Protein AF-A0A840ZFI1-F1 (afdb_monomer)

Solvent-accessible surface area (backbone atoms only — not comparable to full-atom values): 8147 Å² total; per-residue (Å²): 134,58,70,67,57,57,50,38,72,73,63,82,46,90,61,66,51,42,82,70,47,68,47,58,66,72,60,22,51,62,23,55,24,83,44,39,54,30,27,42,33,56,66,38,48,56,52,42,61,74,75,37,77,87,55,54,77,79,58,60,74,47,50,52,54,31,66,71,33,20,21,32,25,42,75,45,73,31,25,33,40,28,44,24,74,43,89,52,89,76,72,42,34,36,40,35,32,37,36,31,45,96,88,3,76,43,32,32,46,68,45,75,46,79,43,55,72,72,53,50,55,52,59,70,66,48,95,47,56,71,79,38,71,61,55,75,80,77,82,77,80,80,80,133

pLDDT: mean 85.48, std 16.75, range [38.34, 98.06]

Radius of gyration: 15.61 Å; Cα contacts (8 Å, |Δi|>4): 255; chains: 1; bounding box: 40×46×36 Å

Foldseek 3Di:
DDVQVVVCVPPVDNDQKDFDDFADPLVLVQQVAPGRTEIEGPVLVVVCVVPPVVDDPVNSVCVSVQRHFFWWFDPDSRKTKTWDWDPDPVTWIKIWIWGADPNNHHIYTNDIHTDDPVVSVVVVPPPTDTSGHGHDPPDDPDDD

Organism: NCBI:txid29428

Mean predicted aligned error: 7.06 Å

Secondary structure (DSSP, 8-state):
--HHHHHHHHHSS--SEEEEEEPPHHHHHHTT-S--EEEEEHHHHHHHHHH-TTS-GGGGGGHHHHHHHSEEEEEETTEEEEEEEE-SSSPEEEEEEEEE-SSSS-EEEEEEEEE-HHHHHHHHTS---EEEPPPP--S-PPP-

Nearest PDB structures (foldseek):
  7vd7-assembly1_A  TM=5.493E-01  e=1.273E-01  Salmonella enterica subsp. enterica serovar Typhimurium
  4lxf-assembly1_B  TM=5.157E-01  e=3.139E+00  Mycobacterium tuberculosis H37Rv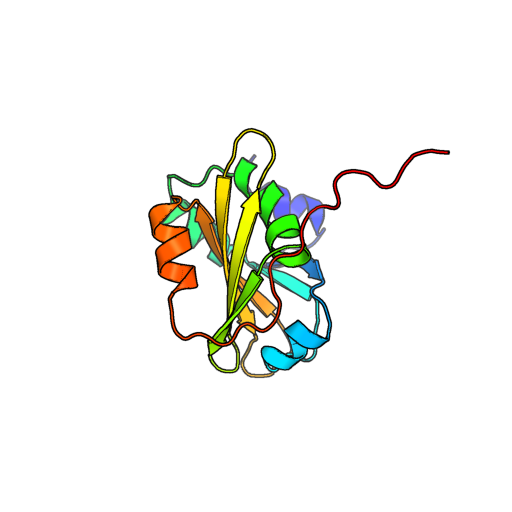
  4lxf-assembly1_A  TM=5.070E-01  e=3.751E+00  Mycobacterium tuberculosis H37Rv
  8uzh-assembly1_B-2  TM=4.299E-01  e=2.198E+00  Saccharomyces cerevisiae S288C
  8ow1-assembly1_P  TM=3.014E-01  e=1.952E+00  Saccharomyces cerevisiae

Sequence (144 aa):
MDFEHLLGLHTGTYHHSLAITEISPPIARSLSANVTTVLLSADTIRKQLKHHRELPISAYRYVRNALVMGEYRQDSPRSAIVLYTHNVEPYQNFRVYLKATQSGDEIYLLSFLIMRDRDLKREQRKPFPVIRPHLETRKGAEAP

Structure (mmCIF, N/CA/C/O backbone):
data_AF-A0A840ZFI1-F1
#
_entry.id   AF-A0A840ZFI1-F1
#
loop_
_atom_site.group_PDB
_atom_site.id
_atom_site.type_symbol
_atom_site.label_atom_id
_atom_site.label_alt_id
_atom_site.label_comp_id
_at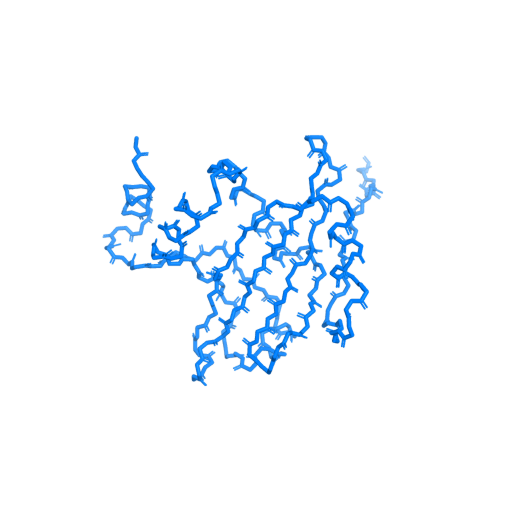om_site.label_asym_id
_atom_site.label_entity_id
_atom_site.label_seq_id
_atom_site.pdbx_PDB_ins_code
_atom_site.Cartn_x
_atom_site.Cartn_y
_atom_site.Cartn_z
_atom_site.occupancy
_atom_site.B_iso_or_equiv
_atom_site.auth_seq_id
_atom_site.auth_comp_id
_atom_site.auth_asym_id
_atom_site.auth_atom_id
_atom_site.pdbx_PDB_model_num
ATOM 1 N N . MET A 1 1 ? -12.008 4.533 -21.651 1.00 50.00 1 MET A N 1
ATOM 2 C CA . MET A 1 1 ? -12.700 3.840 -20.548 1.00 50.00 1 MET A CA 1
ATOM 3 C C . MET A 1 1 ? -12.111 4.388 -19.263 1.00 50.00 1 MET A C 1
ATOM 5 O O . MET A 1 1 ? -10.903 4.263 -19.087 1.00 50.00 1 MET A O 1
ATOM 9 N N . ASP A 1 2 ? -12.892 5.120 -18.469 1.00 59.69 2 ASP A N 1
ATOM 10 C CA . ASP A 1 2 ? -12.396 5.649 -17.195 1.00 59.69 2 ASP A CA 1
ATOM 11 C C . ASP A 1 2 ? -12.328 4.528 -16.140 1.00 59.69 2 ASP A C 1
ATOM 13 O O . ASP A 1 2 ? -12.897 3.445 -16.307 1.00 59.69 2 ASP A O 1
ATOM 17 N N . PHE A 1 3 ? -11.568 4.757 -15.075 1.00 59.06 3 PHE A N 1
ATOM 18 C CA . PHE A 1 3 ? -11.344 3.750 -14.042 1.00 59.06 3 PHE A CA 1
ATOM 19 C C . PHE A 1 3 ? -12.613 3.450 -13.219 1.00 59.06 3 PHE A C 1
ATOM 21 O O . PHE A 1 3 ? -12.747 2.352 -12.691 1.00 59.06 3 PHE A O 1
ATOM 28 N N . GLU A 1 4 ? -13.569 4.380 -13.145 1.00 52.56 4 GLU A N 1
ATOM 29 C CA . GLU A 1 4 ? -14.869 4.163 -12.496 1.00 52.56 4 GLU A CA 1
ATOM 30 C C . GLU A 1 4 ? -15.732 3.193 -13.310 1.00 52.56 4 GLU A C 1
ATOM 32 O O . GLU A 1 4 ? -16.402 2.340 -12.736 1.00 52.56 4 GLU A O 1
ATOM 37 N N . HIS A 1 5 ? -15.625 3.238 -14.640 1.00 52.12 5 HIS A N 1
ATOM 38 C CA . HIS A 1 5 ? -16.189 2.242 -15.545 1.00 52.12 5 HIS A CA 1
ATOM 39 C C . HIS A 1 5 ? -15.561 0.859 -15.339 1.00 52.12 5 HIS A C 1
ATOM 41 O O . HIS A 1 5 ? -16.283 -0.131 -15.294 1.00 52.12 5 HIS A O 1
ATOM 47 N N . LEU A 1 6 ? -14.235 0.769 -15.174 1.00 55.75 6 LEU A N 1
ATOM 48 C CA . LEU A 1 6 ? -13.560 -0.502 -14.863 1.00 55.75 6 LEU A CA 1
ATOM 49 C C . LEU A 1 6 ? -13.956 -1.053 -13.484 1.00 55.75 6 LEU A C 1
ATOM 51 O O . LEU A 1 6 ? -14.132 -2.260 -13.343 1.00 55.75 6 LEU A O 1
ATOM 55 N N . LEU A 1 7 ? -14.135 -0.179 -12.489 1.00 53.59 7 LEU A N 1
ATOM 56 C CA . LEU A 1 7 ? -14.623 -0.549 -11.159 1.00 53.59 7 LEU A CA 1
ATOM 57 C C . LEU A 1 7 ? -16.069 -1.056 -11.211 1.00 53.59 7 LEU A C 1
ATOM 59 O O . LEU A 1 7 ? -16.340 -2.155 -10.738 1.00 53.59 7 LEU A O 1
ATOM 63 N N . GLY A 1 8 ? -16.975 -0.304 -11.843 1.00 51.84 8 GLY A N 1
ATOM 64 C CA . GLY A 1 8 ? -18.388 -0.671 -11.960 1.00 51.84 8 GLY A CA 1
ATOM 65 C C . GLY A 1 8 ? -18.625 -1.949 -12.772 1.00 51.84 8 GLY A C 1
ATOM 66 O O . GLY A 1 8 ? -19.498 -2.741 -12.423 1.00 51.84 8 GLY A O 1
ATOM 67 N N . LEU A 1 9 ? -17.815 -2.196 -13.810 1.00 51.69 9 LEU A N 1
ATOM 68 C CA . LEU A 1 9 ? -17.880 -3.421 -14.617 1.00 51.69 9 LEU A CA 1
ATOM 69 C C . LEU A 1 9 ? -17.401 -4.674 -13.866 1.00 51.69 9 LEU A C 1
ATOM 71 O O . LEU A 1 9 ? -17.815 -5.775 -14.219 1.00 51.69 9 LEU A O 1
ATOM 75 N N . HIS A 1 10 ? -16.533 -4.541 -12.857 1.00 48.50 10 HIS A N 1
ATOM 76 C CA . HIS A 1 10 ? -16.004 -5.690 -12.112 1.00 48.50 10 HIS A CA 1
ATOM 77 C C . HIS A 1 10 ? -16.827 -6.081 -10.885 1.00 48.50 10 HIS A C 1
ATOM 79 O O . HIS A 1 10 ? -16.796 -7.247 -10.499 1.00 48.50 10 HIS A O 1
ATOM 85 N N . THR A 1 11 ? -17.558 -5.152 -10.271 1.00 51.03 11 THR A N 1
ATOM 86 C CA . THR A 1 11 ? -18.261 -5.417 -9.006 1.00 51.03 11 THR A CA 1
ATOM 87 C C . THR A 1 11 ? -19.766 -5.625 -9.158 1.00 51.03 11 THR A C 1
ATOM 89 O O . THR A 1 11 ? -20.387 -6.126 -8.228 1.00 51.03 11 THR A O 1
ATOM 92 N N . GLY A 1 12 ? -20.382 -5.250 -10.289 1.00 42.06 12 GLY A N 1
ATOM 93 C CA . GLY A 1 12 ? -21.838 -5.372 -10.500 1.00 42.06 12 GLY A CA 1
ATOM 94 C C . GLY A 1 12 ? -22.694 -4.445 -9.617 1.00 42.06 12 GLY A C 1
ATOM 95 O O . GLY A 1 12 ? -23.913 -4.391 -9.757 1.00 42.06 12 GLY A O 1
ATOM 96 N N . THR A 1 13 ? -22.050 -3.685 -8.735 1.00 46.25 13 THR A N 1
ATOM 97 C CA . THR A 1 13 ? -22.604 -2.694 -7.810 1.00 46.25 13 THR A CA 1
ATOM 98 C C . THR A 1 13 ? -21.610 -1.538 -7.690 1.00 46.25 13 THR A C 1
ATOM 100 O O . THR A 1 13 ? -20.397 -1.752 -7.736 1.00 46.25 13 THR A O 1
ATOM 103 N N . TYR A 1 14 ? -22.095 -0.303 -7.517 1.00 48.16 14 TYR A N 1
ATOM 104 C CA . TYR A 1 14 ? -21.271 0.889 -7.255 1.00 48.16 14 TYR A CA 1
ATOM 105 C C . TYR A 1 14 ? -20.633 0.831 -5.851 1.00 48.16 14 TYR A C 1
ATOM 107 O O . TYR A 1 14 ? -20.911 1.665 -4.993 1.00 48.16 14 TYR A O 1
ATOM 115 N N . HIS A 1 15 ? -19.800 -0.167 -5.559 1.00 51.88 15 HIS A N 1
ATOM 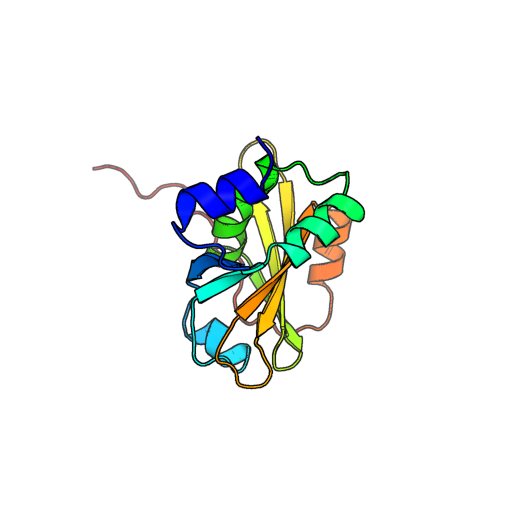116 C CA . HIS A 1 15 ? -18.979 -0.118 -4.356 1.00 51.88 15 HIS A CA 1
ATOM 117 C C . HIS A 1 15 ? -17.916 0.968 -4.533 1.00 51.88 15 HIS A C 1
ATOM 119 O O . HIS A 1 15 ? -17.193 1.005 -5.527 1.00 51.88 15 HIS A O 1
ATOM 125 N N . HIS A 1 16 ? -17.795 1.851 -3.541 1.00 67.44 16 HIS A N 1
ATOM 126 C CA . HIS A 1 16 ? -16.788 2.916 -3.526 1.00 67.44 16 HIS A CA 1
ATOM 127 C C . HIS A 1 16 ? -15.342 2.393 -3.444 1.00 67.44 16 HIS A C 1
ATOM 129 O O . HIS A 1 16 ? -14.412 3.198 -3.529 1.00 67.44 16 HIS A O 1
ATOM 135 N N . SER A 1 17 ? -15.149 1.075 -3.288 1.00 79.75 17 SER A N 1
ATOM 136 C CA . SER A 1 17 ? -13.860 0.426 -3.057 1.00 79.75 17 SER A CA 1
ATOM 137 C C . SER A 1 17 ? -13.765 -0.950 -3.722 1.00 79.75 17 SER A C 1
ATOM 139 O O . SER A 1 17 ? -14.751 -1.678 -3.784 1.00 79.75 17 SER A O 1
ATOM 141 N N . LEU A 1 18 ? -12.560 -1.322 -4.166 1.00 85.25 18 LEU A N 1
ATOM 142 C CA . LEU A 1 18 ? -12.236 -2.621 -4.767 1.00 85.25 18 LEU A CA 1
ATOM 143 C C . LEU A 1 18 ? -11.217 -3.387 -3.918 1.00 85.25 18 LEU A C 1
ATOM 145 O O . LEU A 1 18 ? -10.220 -2.817 -3.478 1.00 85.25 18 LEU A O 1
ATOM 149 N N . ALA A 1 19 ? -11.443 -4.687 -3.720 1.00 90.25 19 ALA A N 1
ATOM 150 C CA . ALA A 1 19 ? -10.468 -5.574 -3.095 1.00 90.25 19 ALA A CA 1
ATOM 151 C C . ALA A 1 19 ? -9.261 -5.794 -4.022 1.00 90.25 19 ALA A C 1
ATOM 153 O O . ALA A 1 19 ? -9.412 -6.224 -5.162 1.00 90.25 19 ALA A O 1
ATOM 154 N N . ILE A 1 20 ? -8.056 -5.497 -3.530 1.00 90.38 20 ILE A N 1
ATOM 155 C CA . ILE A 1 20 ? -6.810 -5.632 -4.295 1.00 90.38 20 ILE A CA 1
ATOM 156 C C . ILE A 1 20 ? -6.212 -7.028 -4.111 1.00 90.38 20 ILE A C 1
ATOM 158 O O . ILE A 1 20 ? -5.877 -7.715 -5.073 1.00 90.38 20 ILE A O 1
ATOM 162 N N . THR A 1 21 ? -5.985 -7.402 -2.853 1.00 94.69 21 THR A N 1
ATOM 163 C CA . THR A 1 21 ? -5.372 -8.664 -2.432 1.00 94.69 21 THR A CA 1
ATOM 164 C C . THR A 1 21 ? -5.507 -8.799 -0.922 1.00 94.69 21 THR A C 1
ATOM 166 O O . THR A 1 21 ? -5.733 -7.814 -0.212 1.00 94.69 21 THR A O 1
ATOM 169 N N . GLU A 1 22 ? -5.297 -10.008 -0.428 1.00 96.12 22 GLU A N 1
ATOM 170 C CA . GLU A 1 22 ? -5.096 -10.262 0.992 1.00 96.12 22 GLU A CA 1
ATOM 171 C C . GLU A 1 22 ? -3.629 -10.040 1.384 1.00 96.12 22 GLU A C 1
ATOM 173 O O . GLU A 1 22 ? -2.710 -10.313 0.604 1.00 96.12 22 GLU A O 1
ATOM 178 N N . ILE A 1 23 ? -3.418 -9.544 2.601 1.00 96.50 23 ILE A N 1
ATOM 179 C CA . ILE A 1 23 ? -2.124 -9.513 3.290 1.00 96.50 23 ILE A CA 1
ATOM 180 C C . ILE A 1 23 ? -2.064 -10.618 4.346 1.00 96.50 23 ILE A C 1
ATOM 182 O O . ILE A 1 23 ? -3.087 -11.137 4.786 1.00 96.50 23 ILE A O 1
ATOM 186 N N . SER A 1 24 ? -0.861 -10.986 4.788 1.00 95.31 24 SER A N 1
ATOM 187 C CA . SER A 1 24 ? -0.731 -12.058 5.776 1.00 95.31 24 SER A CA 1
ATOM 188 C C . SER A 1 24 ? -1.326 -11.655 7.142 1.00 95.31 24 SER A C 1
ATOM 190 O O . SER A 1 24 ? -1.215 -10.492 7.546 1.00 95.31 24 SER A O 1
ATOM 192 N N . PRO A 1 25 ? -1.896 -12.604 7.912 1.00 96.38 25 PRO A N 1
ATOM 193 C CA . PRO A 1 25 ? -2.467 -12.313 9.229 1.00 96.38 25 PRO A CA 1
ATOM 194 C C . PRO A 1 25 ? -1.518 -11.609 10.219 1.00 96.38 25 PRO A C 1
ATOM 196 O O . PRO A 1 25 ? -1.987 -10.745 10.958 1.00 96.38 25 PRO A O 1
ATOM 199 N N . PRO A 1 26 ? -0.197 -11.902 10.263 1.00 95.88 26 PRO A N 1
ATOM 200 C CA . PRO A 1 26 ? 0.733 -11.138 11.097 1.00 95.88 26 PRO A CA 1
ATOM 201 C C . PRO A 1 26 ? 0.759 -9.644 10.764 1.00 95.88 26 PRO A C 1
ATOM 203 O O . PRO A 1 26 ? 0.755 -8.825 11.676 1.00 95.88 26 PRO A O 1
ATOM 206 N N . ILE A 1 27 ? 0.725 -9.288 9.476 1.00 97.06 27 ILE A N 1
ATOM 207 C CA . ILE A 1 27 ? 0.711 -7.888 9.043 1.00 97.06 27 ILE A CA 1
ATOM 208 C C . ILE A 1 27 ? -0.607 -7.224 9.450 1.00 97.06 27 ILE A C 1
ATOM 210 O O . ILE A 1 27 ? -0.582 -6.126 10.000 1.00 97.06 27 ILE A O 1
ATOM 214 N N . ALA A 1 28 ? -1.745 -7.888 9.223 1.00 97.44 28 ALA A N 1
ATOM 215 C CA . ALA A 1 28 ? -3.054 -7.368 9.622 1.00 97.44 28 ALA A CA 1
ATOM 216 C C . ALA A 1 28 ? -3.111 -7.076 11.133 1.00 97.44 28 ALA A C 1
ATOM 218 O O . ALA A 1 28 ? -3.505 -5.983 11.542 1.00 97.44 28 ALA A O 1
ATOM 219 N N . ARG A 1 29 ? -2.596 -7.994 11.964 1.00 97.44 29 ARG A N 1
ATOM 220 C CA . ARG A 1 29 ? -2.496 -7.792 13.418 1.00 97.44 29 ARG A CA 1
ATOM 221 C C . ARG A 1 29 ? -1.597 -6.619 13.797 1.00 97.44 29 ARG A C 1
ATOM 223 O O . ARG A 1 29 ? -1.970 -5.843 14.670 1.00 97.44 29 ARG A O 1
ATOM 230 N N . SER A 1 30 ? -0.452 -6.441 13.134 1.00 97.00 30 SER A N 1
ATOM 231 C CA . SER A 1 30 ? 0.413 -5.271 13.361 1.00 97.00 30 SER A CA 1
ATOM 232 C C . SER A 1 30 ? -0.276 -3.945 13.026 1.00 97.00 30 SER A C 1
ATOM 234 O O . SER A 1 30 ? 0.103 -2.914 13.571 1.00 97.00 30 SER A O 1
ATOM 236 N N . LEU A 1 31 ? -1.298 -3.963 12.166 1.00 97.25 31 LEU A N 1
ATOM 237 C CA . LEU A 1 31 ? -2.126 -2.804 11.827 1.00 97.25 31 LEU A CA 1
ATOM 238 C C . LEU A 1 31 ? -3.365 -2.654 12.722 1.00 97.25 31 LEU A C 1
ATOM 240 O O . LEU A 1 31 ? -4.192 -1.784 12.455 1.00 97.25 31 LEU A O 1
ATOM 244 N N . SER A 1 32 ? -3.511 -3.475 13.766 1.00 97.69 32 SER A N 1
ATOM 245 C CA . SER A 1 32 ? -4.732 -3.552 14.582 1.00 97.69 32 SER A CA 1
ATOM 246 C C . SER A 1 32 ? -5.996 -3.811 13.743 1.00 97.69 32 SER A C 1
ATOM 248 O O . SER A 1 32 ? -7.046 -3.234 14.017 1.00 97.69 32 SER A O 1
ATOM 250 N N . ALA A 1 33 ? -5.884 -4.635 12.696 1.00 97.44 33 ALA A N 1
ATOM 251 C CA . ALA A 1 33 ? -6.995 -4.996 11.821 1.00 97.44 33 ALA A CA 1
ATOM 252 C C . ALA A 1 33 ? -7.480 -6.432 12.073 1.00 97.44 33 ALA A C 1
ATOM 254 O O . ALA A 1 33 ? -6.678 -7.343 12.292 1.00 97.44 33 ALA A O 1
ATOM 255 N N . ASN A 1 34 ? -8.796 -6.624 11.977 1.00 97.06 34 ASN A N 1
ATOM 256 C CA . ASN A 1 34 ? -9.488 -7.913 12.070 1.00 97.06 34 ASN A CA 1
ATOM 257 C C . ASN A 1 34 ? -9.613 -8.608 10.707 1.00 97.06 34 ASN A C 1
ATOM 259 O O . ASN A 1 34 ? -9.960 -9.785 10.636 1.00 97.06 34 ASN A O 1
ATOM 263 N N . VAL A 1 35 ? -9.332 -7.882 9.624 1.00 97.62 35 VAL A N 1
ATOM 264 C CA . VAL A 1 35 ? -9.422 -8.361 8.243 1.00 97.62 35 VAL A CA 1
ATOM 265 C C . VAL A 1 35 ? -8.052 -8.387 7.578 1.00 97.62 35 VAL A C 1
ATOM 267 O O . VAL A 1 35 ? -7.139 -7.661 7.962 1.00 97.62 35 VAL A O 1
ATOM 270 N N . THR A 1 36 ? -7.908 -9.213 6.546 1.00 97.81 36 THR A N 1
ATOM 271 C CA . THR A 1 36 ? -6.685 -9.317 5.734 1.00 97.81 36 THR A CA 1
ATOM 272 C C . THR A 1 36 ? -6.822 -8.653 4.369 1.00 97.81 36 THR A C 1
ATOM 274 O O . THR A 1 36 ? -5.817 -8.425 3.696 1.00 97.81 36 THR A O 1
ATOM 277 N N . THR A 1 37 ? -8.038 -8.327 3.941 1.00 97.44 37 THR A N 1
ATOM 278 C CA . THR A 1 37 ? -8.299 -7.762 2.617 1.00 97.44 37 THR A CA 1
ATOM 279 C C . THR A 1 37 ? -7.917 -6.289 2.564 1.00 97.44 37 THR A C 1
ATOM 281 O O . THR A 1 37 ? -8.398 -5.480 3.357 1.00 97.44 37 THR A O 1
ATOM 284 N N . VAL A 1 38 ? -7.078 -5.925 1.591 1.00 96.94 38 VAL A N 1
ATOM 285 C CA . VAL A 1 38 ? -6.744 -4.528 1.294 1.00 96.94 38 VAL A CA 1
ATOM 286 C C . VAL A 1 38 ? -7.687 -3.990 0.227 1.00 96.94 38 VAL A C 1
ATOM 288 O O . VAL A 1 38 ? -7.806 -4.561 -0.859 1.00 96.94 38 VAL A O 1
ATOM 291 N N . LEU A 1 39 ? -8.309 -2.855 0.525 1.00 94.69 39 LEU A N 1
ATOM 292 C CA . LEU A 1 39 ? -9.260 -2.155 -0.324 1.00 94.69 39 LEU A CA 1
ATOM 293 C C . LEU A 1 39 ? -8.617 -0.930 -0.985 1.00 94.69 39 LEU A C 1
ATOM 295 O O . LEU A 1 39 ? -7.812 -0.221 -0.381 1.00 94.69 39 LEU A O 1
ATOM 299 N N . LEU A 1 40 ? -9.011 -0.641 -2.221 1.00 90.88 40 LEU A N 1
ATOM 300 C CA . LEU A 1 40 ? -8.677 0.582 -2.942 1.00 90.88 40 LEU A CA 1
ATOM 301 C C . LEU A 1 40 ? -9.952 1.363 -3.225 1.00 90.88 40 LEU A C 1
ATOM 303 O O . LEU A 1 40 ? -10.775 0.913 -4.018 1.00 90.88 40 LEU A O 1
ATOM 307 N N . SER A 1 41 ? -10.104 2.533 -2.608 1.00 88.25 41 SER A N 1
ATOM 308 C CA . SER A 1 41 ? -11.266 3.385 -2.854 1.00 88.25 41 SER A CA 1
ATOM 309 C C . SER A 1 41 ? -11.113 4.229 -4.119 1.00 88.25 41 SER A C 1
ATOM 311 O O . SER A 1 41 ? -10.010 4.660 -4.473 1.00 88.25 41 SER A O 1
ATOM 313 N N . ALA A 1 42 ? -12.236 4.531 -4.771 1.00 80.94 42 ALA A N 1
ATOM 314 C CA . ALA A 1 42 ? -12.291 5.453 -5.903 1.00 80.94 42 ALA A CA 1
ATOM 315 C C . ALA A 1 42 ? -11.708 6.830 -5.535 1.00 80.94 42 ALA A C 1
ATOM 317 O O . ALA A 1 42 ? -10.964 7.429 -6.312 1.00 80.94 42 ALA A O 1
ATOM 318 N N . ASP A 1 43 ? -11.955 7.303 -4.311 1.00 83.75 43 ASP A N 1
ATOM 319 C CA . ASP A 1 43 ? -11.407 8.568 -3.819 1.00 83.75 43 ASP A CA 1
ATOM 320 C C . ASP A 1 43 ? -9.886 8.551 -3.685 1.00 83.75 43 ASP A C 1
ATOM 322 O O . ASP A 1 43 ? -9.238 9.553 -4.002 1.00 83.75 43 ASP A O 1
ATOM 326 N N . THR A 1 44 ? -9.292 7.432 -3.254 1.00 87.00 44 THR A N 1
ATOM 327 C CA . THR A 1 44 ? -7.832 7.288 -3.265 1.00 87.00 44 THR A CA 1
ATOM 328 C C . THR A 1 44 ? -7.305 7.427 -4.686 1.00 87.00 44 THR A C 1
ATOM 330 O O . THR A 1 44 ? -6.333 8.142 -4.904 1.00 87.00 44 THR A O 1
ATOM 333 N N . ILE A 1 45 ? -7.954 6.808 -5.670 1.00 81.44 45 ILE A N 1
ATOM 334 C CA . ILE A 1 45 ? -7.508 6.866 -7.066 1.00 81.44 45 ILE A CA 1
ATOM 335 C C . ILE A 1 45 ? -7.620 8.281 -7.621 1.00 81.44 45 ILE A C 1
ATOM 337 O O . ILE A 1 45 ? -6.657 8.784 -8.195 1.00 81.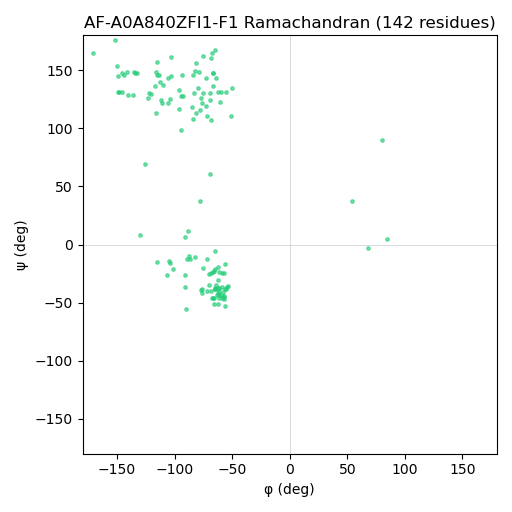44 45 ILE A O 1
ATOM 341 N N . ARG A 1 46 ? -8.743 8.967 -7.391 1.00 82.19 46 ARG A N 1
ATOM 342 C CA . ARG A 1 46 ? -8.920 10.371 -7.795 1.00 82.19 46 ARG A CA 1
ATOM 343 C C . ARG A 1 46 ? -7.838 11.265 -7.185 1.00 82.19 46 ARG A C 1
ATOM 345 O O . ARG A 1 46 ? -7.238 12.077 -7.889 1.00 82.19 46 ARG A O 1
ATOM 352 N N . LYS A 1 47 ? -7.545 11.092 -5.890 1.00 85.81 47 LYS A N 1
ATOM 353 C CA . LYS A 1 47 ? -6.457 11.807 -5.200 1.00 85.81 47 LYS A CA 1
ATOM 354 C C . LYS A 1 47 ? -5.099 11.489 -5.828 1.00 85.81 47 LYS A C 1
ATOM 356 O O . LYS A 1 47 ? -4.336 12.408 -6.110 1.00 85.81 47 LYS A O 1
ATOM 361 N N . GLN A 1 48 ? -4.818 10.217 -6.090 1.00 85.75 48 GLN A N 1
ATOM 362 C CA . GLN A 1 48 ? -3.563 9.771 -6.689 1.00 85.75 48 GLN A CA 1
ATOM 363 C C . GLN A 1 48 ? -3.357 10.351 -8.087 1.00 85.75 48 GLN A C 1
ATOM 365 O O . GLN A 1 48 ? -2.354 11.012 -8.319 1.00 85.75 48 GLN A O 1
ATOM 370 N N . LEU A 1 49 ? -4.335 10.228 -8.983 1.00 81.44 49 LEU A N 1
ATOM 371 C CA . LEU A 1 49 ? -4.243 10.765 -10.344 1.00 81.44 49 LEU A CA 1
ATOM 372 C C . LEU A 1 49 ? -4.102 12.295 -10.370 1.00 81.44 49 LEU A C 1
ATOM 374 O O . LEU A 1 49 ? -3.457 12.850 -11.260 1.00 81.44 49 LEU A O 1
ATOM 378 N N . LYS A 1 50 ? -4.677 12.994 -9.381 1.00 84.94 50 LYS A N 1
ATOM 379 C CA . LYS A 1 50 ? -4.543 14.449 -9.248 1.00 84.94 50 LYS A CA 1
ATOM 380 C C . LYS A 1 50 ? -3.143 14.873 -8.793 1.00 84.94 50 LYS A C 1
ATOM 382 O O . LYS A 1 50 ? -2.642 15.887 -9.280 1.00 84.94 50 LYS A O 1
ATOM 387 N N . HIS A 1 51 ? -2.540 14.139 -7.857 1.00 84.56 51 HIS A N 1
ATOM 388 C CA . HIS A 1 51 ? -1.300 14.537 -7.179 1.00 84.56 51 HIS A CA 1
ATOM 389 C C . HIS A 1 51 ? -0.032 13.848 -7.706 1.00 84.56 51 HIS A C 1
ATOM 391 O O . HIS A 1 51 ? 1.051 14.398 -7.532 1.00 84.56 51 HIS A O 1
ATOM 397 N N . HIS A 1 52 ? -0.165 12.704 -8.375 1.00 81.56 52 HIS A N 1
ATOM 398 C CA . HIS A 1 52 ? 0.929 11.865 -8.864 1.00 81.56 52 HIS A CA 1
ATOM 399 C C . HIS A 1 52 ? 0.780 11.605 -10.364 1.00 81.56 52 HIS A C 1
ATOM 401 O O . HIS A 1 52 ? 0.477 10.497 -10.805 1.00 81.56 52 HIS A O 1
ATOM 407 N N . ARG A 1 53 ? 0.977 12.649 -11.177 1.00 75.56 53 ARG A N 1
ATOM 408 C CA . ARG A 1 53 ? 0.879 12.546 -12.648 1.00 75.56 53 ARG A CA 1
ATOM 409 C C . ARG A 1 53 ? 1.960 11.648 -13.252 1.00 75.56 53 ARG A C 1
ATOM 411 O O . ARG A 1 53 ? 1.801 11.158 -14.363 1.00 75.56 53 ARG A O 1
ATOM 418 N N . GLU A 1 54 ? 3.047 11.437 -12.520 1.00 81.19 54 GLU A N 1
ATOM 419 C CA . GLU A 1 54 ? 4.136 10.528 -12.855 1.00 81.19 54 GLU A CA 1
ATOM 420 C C . GLU A 1 54 ? 3.767 9.046 -12.715 1.00 81.19 54 GLU A C 1
ATOM 422 O O . GLU A 1 54 ? 4.532 8.195 -13.165 1.00 81.19 54 GLU A O 1
ATOM 427 N N . LEU A 1 55 ? 2.630 8.723 -12.088 1.00 83.88 55 LEU A N 1
ATOM 428 C CA . LEU A 1 55 ? 2.173 7.355 -11.879 1.00 83.88 55 LEU A CA 1
ATOM 429 C C . LEU A 1 55 ? 1.206 6.940 -13.002 1.00 83.88 55 LEU A C 1
ATOM 431 O O . LEU A 1 55 ? 0.014 7.255 -12.936 1.00 83.88 55 LEU A O 1
ATOM 435 N N . PRO A 1 56 ? 1.665 6.210 -14.034 1.00 84.06 56 PRO A N 1
ATOM 436 C CA . PRO A 1 56 ? 0.762 5.722 -15.064 1.00 84.06 56 PRO A CA 1
ATOM 437 C C . PRO A 1 56 ? -0.201 4.685 -14.474 1.00 84.06 56 PRO A C 1
ATOM 439 O O . PRO A 1 56 ? 0.178 3.895 -13.610 1.00 84.06 56 PRO A O 1
ATOM 442 N N . ILE A 1 57 ? -1.430 4.617 -14.995 1.00 81.00 57 ILE A N 1
ATOM 443 C CA . ILE A 1 57 ? -2.434 3.620 -14.569 1.00 81.00 57 ILE A CA 1
ATOM 444 C C . ILE A 1 57 ? -1.873 2.191 -14.663 1.00 81.00 57 ILE A C 1
ATOM 446 O O . ILE A 1 57 ? -2.127 1.364 -13.791 1.00 81.00 57 ILE A O 1
ATOM 450 N N . SER A 1 58 ? -1.042 1.907 -15.670 1.00 83.38 58 SER A N 1
ATOM 451 C CA . SER A 1 58 ? -0.385 0.605 -15.834 1.00 83.38 58 SER A CA 1
ATOM 452 C C . SER A 1 58 ? 0.496 0.206 -14.646 1.00 83.38 58 SER A C 1
ATOM 454 O O . SER A 1 58 ? 0.680 -0.988 -14.418 1.00 83.38 58 SER A O 1
ATOM 456 N N . ALA A 1 59 ? 0.997 1.155 -13.847 1.00 86.38 59 ALA A N 1
ATOM 457 C CA . ALA A 1 59 ? 1.777 0.860 -12.650 1.00 86.38 59 ALA A CA 1
ATOM 458 C C . ALA A 1 59 ? 0.944 0.166 -11.561 1.00 86.38 59 ALA A C 1
ATOM 460 O O . ALA A 1 59 ? 1.505 -0.565 -10.745 1.00 86.38 59 ALA A O 1
ATOM 461 N N . TYR A 1 60 ? -0.386 0.324 -11.554 1.00 87.38 60 TYR A N 1
ATOM 462 C CA . TYR A 1 60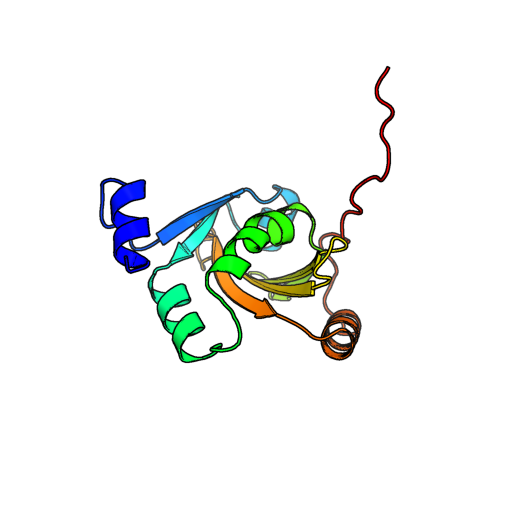 ? -1.249 -0.312 -10.552 1.00 87.38 60 TYR A CA 1
ATOM 463 C C . TYR A 1 60 ? -1.194 -1.846 -10.599 1.00 87.38 60 TYR A C 1
ATOM 465 O O . TYR A 1 60 ? -1.448 -2.493 -9.584 1.00 87.38 60 TYR A O 1
ATOM 473 N N . ARG A 1 61 ? -0.741 -2.439 -11.716 1.00 87.56 61 ARG A N 1
ATOM 474 C CA . ARG A 1 61 ? -0.461 -3.884 -11.810 1.00 87.56 61 ARG A CA 1
ATOM 475 C C . ARG A 1 61 ? 0.561 -4.372 -10.774 1.00 87.56 61 ARG A C 1
ATOM 477 O O . ARG A 1 61 ? 0.551 -5.543 -10.410 1.00 87.56 61 ARG A O 1
ATOM 484 N N . TYR A 1 62 ? 1.434 -3.486 -10.284 1.00 91.62 62 TYR A N 1
ATOM 485 C CA . TYR A 1 62 ? 2.471 -3.817 -9.305 1.00 91.62 62 TYR A CA 1
ATOM 486 C C . TYR A 1 62 ? 1.997 -3.741 -7.854 1.00 91.62 62 TYR A C 1
ATOM 488 O O . TYR A 1 62 ? 2.695 -4.243 -6.975 1.00 91.62 62 TYR A O 1
ATOM 496 N N . VAL A 1 63 ? 0.824 -3.159 -7.579 1.00 92.88 63 VAL A N 1
ATOM 497 C CA . VAL A 1 63 ? 0.324 -2.987 -6.205 1.00 92.88 63 VAL A CA 1
ATOM 498 C C . VAL A 1 63 ? 0.191 -4.333 -5.503 1.00 92.88 63 VAL A C 1
ATOM 500 O O . VAL A 1 63 ? 0.675 -4.488 -4.385 1.00 92.88 63 VAL A O 1
ATOM 503 N N . ARG A 1 64 ? -0.397 -5.335 -6.168 1.00 93.69 64 ARG A N 1
ATOM 504 C CA . ARG A 1 64 ? -0.519 -6.684 -5.602 1.00 93.69 64 ARG A CA 1
ATOM 505 C C . ARG A 1 64 ? 0.846 -7.259 -5.227 1.00 93.69 64 ARG A C 1
ATOM 507 O O . ARG A 1 64 ? 1.016 -7.735 -4.111 1.00 93.69 64 ARG A O 1
ATOM 514 N N . ASN A 1 65 ? 1.832 -7.158 -6.116 1.00 93.25 65 ASN A N 1
ATOM 515 C CA . ASN A 1 65 ? 3.183 -7.655 -5.845 1.00 93.25 65 ASN A CA 1
ATOM 516 C C . ASN A 1 65 ? 3.850 -6.888 -4.702 1.00 93.25 65 ASN A C 1
ATOM 518 O O . ASN A 1 65 ? 4.502 -7.503 -3.864 1.00 93.25 65 ASN A O 1
ATOM 522 N N . ALA A 1 66 ? 3.646 -5.573 -4.619 1.00 95.62 66 ALA A N 1
ATOM 523 C CA . ALA A 1 66 ? 4.146 -4.777 -3.510 1.00 95.62 66 ALA A CA 1
ATOM 524 C C . ALA A 1 66 ? 3.555 -5.237 -2.173 1.00 95.62 66 ALA A C 1
ATOM 526 O O . ALA A 1 66 ? 4.297 -5.420 -1.216 1.00 95.62 66 ALA A O 1
ATOM 527 N N . LEU A 1 67 ? 2.253 -5.512 -2.114 1.00 96.38 67 LEU A N 1
ATOM 528 C CA . LEU A 1 67 ? 1.599 -6.010 -0.901 1.00 96.38 67 LEU A CA 1
ATOM 529 C C . LEU A 1 67 ? 2.042 -7.442 -0.551 1.00 96.38 67 LEU A C 1
ATOM 531 O O . LEU A 1 67 ? 2.326 -7.76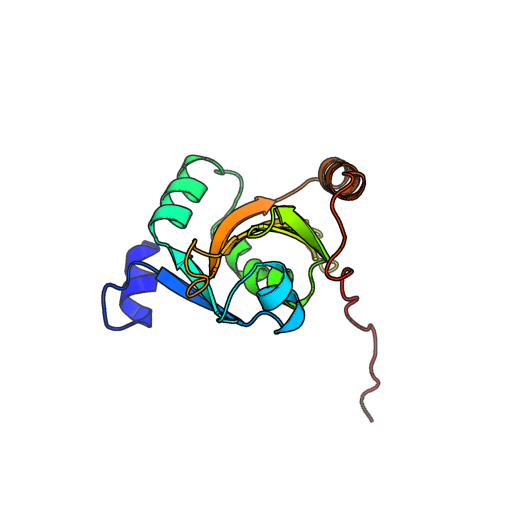7 0.601 1.00 96.38 67 LEU A O 1
ATOM 535 N N . VAL A 1 68 ? 2.196 -8.310 -1.549 1.00 94.88 68 VAL A N 1
ATOM 536 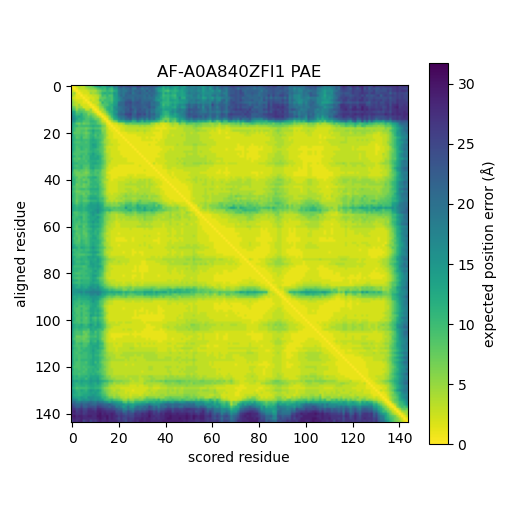C CA . VAL A 1 68 ? 2.567 -9.712 -1.314 1.00 94.88 68 VAL A CA 1
ATOM 537 C C . VAL A 1 68 ? 4.051 -9.875 -0.985 1.00 94.88 68 VAL A C 1
ATOM 539 O O . VAL A 1 68 ? 4.373 -10.663 -0.102 1.00 94.88 68 VAL A O 1
ATOM 542 N N . MET A 1 69 ? 4.946 -9.117 -1.618 1.00 94.56 69 MET A N 1
ATOM 543 C CA . MET A 1 69 ? 6.402 -9.329 -1.549 1.00 94.56 69 MET A CA 1
ATOM 544 C C . MET A 1 69 ? 7.166 -8.187 -0.873 1.00 94.56 69 MET A C 1
ATOM 546 O O . MET A 1 69 ? 8.330 -8.345 -0.522 1.00 94.56 69 MET A O 1
ATOM 550 N N . GLY A 1 70 ? 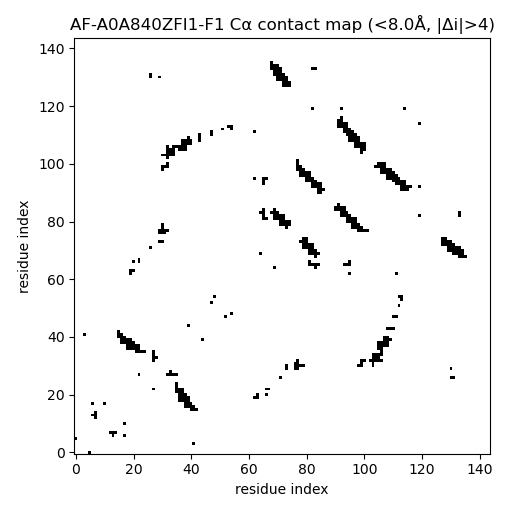6.548 -7.020 -0.700 1.00 96.69 70 GLY A N 1
ATOM 551 C CA . GLY A 1 70 ? 7.223 -5.835 -0.185 1.00 96.69 70 GLY A CA 1
ATOM 552 C C . GLY A 1 70 ? 7.631 -5.934 1.283 1.00 96.69 70 GLY A C 1
ATOM 553 O O . GLY A 1 70 ? 7.088 -6.720 2.064 1.00 96.69 70 GLY A O 1
ATOM 554 N N . GLU A 1 71 ? 8.579 -5.083 1.653 1.00 97.31 71 GLU A N 1
ATOM 555 C CA . GLU A 1 71 ? 8.993 -4.851 3.030 1.00 97.31 71 GLU A CA 1
ATOM 556 C C . GLU A 1 71 ? 7.954 -3.978 3.733 1.00 97.31 71 GLU A C 1
ATOM 558 O O . GLU A 1 71 ? 7.689 -2.861 3.292 1.00 97.31 71 GLU A O 1
ATOM 563 N N . TYR A 1 72 ? 7.378 -4.472 4.824 1.00 98.06 72 TYR A N 1
ATOM 564 C CA . TYR A 1 72 ? 6.409 -3.739 5.629 1.00 98.06 72 TYR A CA 1
ATOM 565 C C . TYR A 1 72 ? 7.108 -3.040 6.783 1.00 98.06 72 TYR A C 1
ATOM 567 O O . TYR A 1 72 ? 7.796 -3.676 7.582 1.00 98.06 72 TYR A O 1
ATOM 575 N N . ARG A 1 73 ? 6.859 -1.740 6.909 1.00 97.69 73 ARG A N 1
ATOM 576 C CA . ARG A 1 73 ? 7.345 -0.891 7.994 1.00 97.69 73 ARG A CA 1
ATOM 577 C C . ARG A 1 73 ? 6.184 -0.240 8.711 1.00 97.69 73 ARG A C 1
ATOM 579 O O . ARG A 1 73 ? 5.323 0.349 8.062 1.00 97.69 73 ARG A O 1
ATOM 586 N N . GLN A 1 74 ? 6.173 -0.323 10.033 1.00 97.38 74 GLN A N 1
ATOM 587 C CA . GLN A 1 74 ? 5.129 0.277 10.845 1.00 97.38 74 GLN A CA 1
ATOM 588 C C . GLN A 1 74 ? 5.344 1.787 10.972 1.00 97.38 74 GLN A C 1
ATOM 590 O O . GLN A 1 74 ? 6.329 2.233 11.551 1.00 97.38 74 GLN A O 1
ATOM 595 N N . ASP A 1 75 ? 4.410 2.561 10.426 1.00 95.75 75 ASP A N 1
ATOM 596 C CA . ASP A 1 75 ? 4.413 4.029 10.488 1.00 95.75 75 ASP A CA 1
ATOM 597 C C . ASP A 1 75 ? 3.633 4.527 11.717 1.00 95.75 75 ASP A C 1
ATOM 599 O O . ASP A 1 75 ? 4.034 5.476 12.384 1.00 95.75 75 ASP A O 1
ATOM 603 N N . SER A 1 76 ? 2.547 3.835 12.070 1.00 96.00 76 SER A N 1
ATOM 604 C CA . SER A 1 76 ? 1.771 4.064 13.292 1.00 96.00 76 SER A CA 1
ATOM 605 C C . SER A 1 76 ? 1.090 2.760 13.748 1.00 96.00 76 SER A C 1
ATOM 607 O O . SER A 1 76 ? 1.131 1.765 13.018 1.00 96.00 76 SER A O 1
ATOM 609 N N . PRO A 1 77 ? 0.389 2.730 14.899 1.00 96.56 77 PRO A N 1
ATOM 610 C CA . PRO A 1 77 ? -0.328 1.535 15.369 1.00 96.56 77 PRO A CA 1
ATOM 611 C C . PRO A 1 77 ? -1.361 0.953 14.386 1.00 96.56 77 PRO A C 1
ATOM 613 O O . PRO A 1 77 ? -1.791 -0.185 14.553 1.00 96.56 77 PRO A O 1
ATOM 616 N N . ARG A 1 78 ? -1.773 1.729 13.372 1.00 97.31 78 ARG A N 1
ATOM 617 C CA . ARG A 1 78 ? -2.758 1.328 12.354 1.00 97.31 78 ARG A CA 1
ATOM 618 C C . ARG A 1 78 ? -2.308 1.588 10.918 1.00 97.31 78 ARG A C 1
ATOM 620 O O . ARG A 1 78 ? -3.120 1.475 10.005 1.00 97.31 78 ARG A O 1
ATOM 627 N N . SER A 1 79 ? -1.056 1.982 10.689 1.00 97.88 79 SER A N 1
ATOM 628 C CA . SER A 1 79 ? -0.551 2.256 9.339 1.00 97.88 79 SER A CA 1
ATOM 629 C C . SER A 1 79 ? 0.792 1.599 9.085 1.00 97.88 79 SER A C 1
ATOM 631 O O . SER A 1 79 ? 1.636 1.476 9.975 1.00 97.88 79 SER A O 1
ATOM 633 N N . ALA A 1 80 ? 0.999 1.215 7.829 1.00 97.94 80 ALA A N 1
ATOM 634 C CA . ALA A 1 80 ? 2.280 0.728 7.359 1.00 97.94 80 ALA A CA 1
ATOM 635 C C . ALA A 1 80 ? 2.652 1.353 6.022 1.00 97.94 80 ALA A C 1
ATOM 637 O O . ALA A 1 80 ? 1.809 1.626 5.163 1.00 97.94 80 ALA A O 1
ATOM 638 N N . ILE A 1 81 ? 3.955 1.518 5.848 1.00 97.75 81 ILE A N 1
ATOM 639 C CA . ILE A 1 81 ? 4.579 1.769 4.563 1.00 97.75 81 ILE A CA 1
ATOM 640 C C . ILE A 1 81 ? 5.071 0.427 4.031 1.00 97.75 81 ILE A C 1
ATOM 642 O O . ILE A 1 81 ? 5.726 -0.326 4.750 1.00 97.75 81 ILE A O 1
ATOM 646 N N . VAL A 1 82 ? 4.784 0.145 2.766 1.00 98.06 82 VAL A N 1
ATOM 647 C CA . VAL A 1 82 ? 5.300 -1.024 2.059 1.00 98.06 82 VAL A CA 1
ATOM 648 C C . VAL A 1 82 ? 6.287 -0.565 1.001 1.00 98.06 82 VAL A C 1
ATOM 650 O O . VAL A 1 82 ? 5.932 0.227 0.126 1.00 98.06 82 VAL A O 1
ATOM 653 N N . LEU A 1 83 ? 7.523 -1.045 1.086 1.00 97.56 83 LEU A N 1
ATOM 654 C CA . LEU A 1 83 ? 8.584 -0.760 0.124 1.00 97.56 83 LEU A CA 1
ATOM 655 C C . LEU A 1 83 ? 8.776 -1.982 -0.773 1.00 97.56 83 LEU A C 1
ATOM 657 O O . LEU A 1 83 ? 8.979 -3.097 -0.293 1.00 97.56 83 LEU A O 1
ATOM 661 N N . TYR A 1 84 ? 8.698 -1.788 -2.084 1.00 96.69 84 TYR A N 1
ATOM 662 C CA . TYR A 1 84 ? 8.813 -2.878 -3.046 1.00 96.69 84 TYR A CA 1
ATOM 663 C C . TYR A 1 84 ? 9.712 -2.483 -4.208 1.00 96.69 84 TYR A C 1
ATOM 665 O O . TYR A 1 84 ? 9.492 -1.453 -4.841 1.00 96.69 84 TYR A O 1
ATOM 673 N N . THR A 1 85 ? 10.691 -3.330 -4.509 1.00 95.12 85 THR A N 1
ATOM 674 C CA . THR A 1 85 ? 11.525 -3.209 -5.702 1.00 95.12 85 THR A CA 1
ATOM 675 C C . THR A 1 85 ? 11.114 -4.275 -6.707 1.00 95.12 85 THR A C 1
ATOM 677 O O . THR A 1 85 ? 11.147 -5.473 -6.424 1.00 95.12 85 THR A O 1
ATOM 680 N N . HIS A 1 86 ? 10.714 -3.838 -7.897 1.00 91.50 86 HIS A N 1
ATOM 681 C CA . HIS A 1 86 ? 10.520 -4.712 -9.039 1.00 91.50 86 HIS A CA 1
ATOM 682 C C . HIS A 1 86 ? 11.866 -4.921 -9.738 1.00 91.50 86 HIS A C 1
ATOM 684 O O . HIS A 1 86 ? 12.391 -4.010 -10.372 1.00 91.50 86 HIS A O 1
ATOM 690 N N . ASN A 1 87 ? 12.419 -6.127 -9.598 1.00 87.25 87 ASN A N 1
ATOM 691 C CA . ASN A 1 87 ? 13.753 -6.494 -10.090 1.00 87.25 87 ASN A CA 1
ATOM 692 C C . ASN A 1 87 ? 13.765 -7.012 -11.542 1.00 87.25 87 ASN A C 1
ATOM 694 O O . ASN A 1 87 ? 14.759 -7.593 -11.974 1.00 87.25 87 ASN A O 1
ATOM 698 N N . VAL A 1 88 ? 12.661 -6.857 -12.277 1.00 84.69 88 VAL A N 1
ATOM 699 C CA . VAL A 1 88 ? 12.546 -7.232 -13.695 1.00 84.69 88 VAL A CA 1
ATOM 700 C C . VAL A 1 88 ? 12.317 -5.963 -14.502 1.00 84.69 88 VAL A C 1
ATOM 702 O O . VAL A 1 88 ? 11.706 -5.020 -14.008 1.00 84.69 88 VAL A O 1
ATOM 705 N N . GLU A 1 89 ? 12.845 -5.912 -15.720 1.00 79.50 89 GLU A N 1
ATOM 706 C CA . GLU A 1 89 ? 12.779 -4.715 -16.549 1.00 79.50 89 GLU A CA 1
ATOM 707 C C . GLU A 1 89 ? 11.318 -4.327 -16.887 1.00 79.50 89 GLU A C 1
ATOM 709 O O . GLU A 1 89 ? 10.535 -5.189 -17.299 1.00 79.50 89 GLU A O 1
ATOM 714 N N . PRO A 1 90 ? 10.919 -3.049 -16.714 1.00 81.25 90 PRO A N 1
ATOM 715 C CA . PRO A 1 90 ? 11.724 -1.939 -16.201 1.00 81.25 90 PRO A CA 1
ATOM 716 C C . PRO A 1 90 ? 11.919 -2.010 -14.680 1.00 81.25 90 PRO A C 1
ATOM 718 O O . PRO A 1 90 ? 10.953 -2.114 -13.920 1.00 81.25 90 PRO A O 1
ATOM 721 N N . TYR A 1 91 ? 13.176 -1.885 -14.244 1.00 87.50 91 TYR A N 1
ATOM 722 C CA . TYR A 1 91 ? 13.514 -1.825 -12.824 1.00 87.50 91 TYR A CA 1
ATOM 723 C C . TYR A 1 91 ? 12.833 -0.617 -12.178 1.00 87.50 91 TYR A C 1
ATOM 725 O O . TYR A 1 91 ? 13.028 0.524 -12.607 1.00 87.50 91 TYR A O 1
ATOM 733 N N . GLN A 1 92 ? 12.025 -0.865 -11.148 1.00 93.56 92 GLN A N 1
ATOM 734 C CA . GLN A 1 92 ? 11.226 0.187 -10.535 1.00 93.56 92 GLN A CA 1
ATOM 735 C C . GLN A 1 92 ? 10.998 -0.051 -9.046 1.00 93.56 92 GLN A C 1
ATOM 737 O O . GLN A 1 92 ? 10.549 -1.117 -8.628 1.00 93.56 92 GLN A O 1
ATOM 742 N N . ASN A 1 93 ? 11.243 0.984 -8.242 1.00 95.50 93 ASN A N 1
ATOM 743 C CA . ASN A 1 93 ? 10.877 0.990 -6.829 1.00 95.50 93 ASN A CA 1
ATOM 744 C C . ASN A 1 93 ? 9.509 1.623 -6.617 1.00 95.50 93 ASN A C 1
ATOM 746 O O . ASN A 1 93 ? 9.163 2.618 -7.259 1.00 95.50 93 ASN A O 1
ATOM 750 N N . PHE A 1 94 ? 8.786 1.097 -5.641 1.00 95.88 94 PHE A N 1
ATOM 751 C CA . PHE A 1 94 ? 7.451 1.525 -5.282 1.00 95.88 94 PHE A CA 1
ATOM 752 C C . PHE A 1 94 ? 7.300 1.677 -3.775 1.00 95.88 94 PHE A C 1
ATOM 754 O O . PHE A 1 94 ? 7.883 0.923 -2.991 1.00 95.88 94 PHE A O 1
ATOM 761 N N . ARG A 1 95 ? 6.465 2.637 -3.380 1.00 96.50 95 ARG A N 1
ATOM 762 C CA . ARG A 1 95 ? 5.983 2.793 -2.009 1.00 96.50 95 ARG A CA 1
ATOM 763 C C . ARG A 1 95 ? 4.470 2.695 -2.001 1.00 96.50 95 ARG A C 1
ATOM 765 O O . ARG A 1 95 ? 3.807 3.411 -2.748 1.00 96.50 95 ARG A O 1
ATOM 772 N N . VAL A 1 96 ? 3.939 1.854 -1.125 1.00 97.12 96 VAL A N 1
ATOM 773 C CA . VAL A 1 96 ? 2.508 1.777 -0.827 1.00 97.12 96 VAL A CA 1
ATOM 774 C C . VAL A 1 96 ? 2.286 2.254 0.604 1.00 97.12 96 VAL A C 1
ATOM 776 O O . VAL A 1 96 ? 3.080 1.942 1.487 1.00 97.12 96 VAL A O 1
ATOM 779 N N . TYR A 1 97 ? 1.221 3.009 0.844 1.00 97.31 97 TYR A N 1
ATOM 780 C CA . TYR A 1 97 ? 0.772 3.367 2.184 1.00 97.31 97 TYR A CA 1
ATOM 781 C C . TYR A 1 97 ? -0.554 2.680 2.479 1.00 97.31 97 TYR A C 1
ATOM 783 O O . TYR A 1 97 ? -1.520 2.844 1.726 1.00 97.31 97 TYR A O 1
ATOM 791 N N . LEU A 1 98 ? -0.580 1.927 3.574 1.00 97.62 98 LEU A N 1
ATOM 792 C CA . LEU A 1 98 ? -1.747 1.215 4.070 1.00 97.62 98 LEU A CA 1
ATOM 793 C C . LEU A 1 98 ? -2.197 1.793 5.400 1.00 97.62 98 LEU A C 1
ATOM 795 O O . LEU A 1 98 ? -1.367 2.175 6.230 1.00 97.62 98 LEU A O 1
ATOM 799 N N . LYS A 1 99 ? -3.507 1.784 5.630 1.00 97.75 99 LYS A N 1
ATOM 800 C CA . LYS A 1 99 ? -4.081 2.148 6.920 1.00 97.75 99 LYS A CA 1
ATOM 801 C C . LYS A 1 99 ? -5.328 1.328 7.223 1.00 97.75 99 LYS A C 1
ATOM 803 O O . LYS A 1 99 ? -6.219 1.241 6.383 1.00 97.75 99 LYS A O 1
ATOM 808 N N . ALA A 1 100 ? -5.390 0.772 8.426 1.00 97.69 100 ALA A N 1
ATOM 809 C CA . ALA A 1 100 ? -6.598 0.166 8.963 1.00 97.69 100 ALA A CA 1
ATOM 810 C C . ALA A 1 100 ? -7.562 1.241 9.493 1.00 97.69 100 ALA A C 1
ATOM 812 O O . ALA A 1 100 ? -7.130 2.296 9.979 1.00 97.69 100 ALA A O 1
ATOM 813 N N . THR A 1 101 ? -8.867 0.985 9.417 1.00 96.50 101 THR A N 1
ATOM 814 C CA . THR A 1 101 ? -9.878 1.839 10.057 1.00 96.50 101 THR A CA 1
ATOM 815 C C . THR A 1 101 ? -9.745 1.805 11.577 1.00 96.50 101 THR A C 1
ATOM 817 O O . THR A 1 101 ? -9.029 0.989 12.157 1.00 96.50 101 THR A O 1
ATOM 820 N N . GLN A 1 102 ? -10.429 2.726 12.259 1.00 95.00 102 GLN A N 1
ATOM 821 C CA . GLN A 1 102 ? -10.368 2.804 13.717 1.00 95.00 102 GLN A CA 1
ATOM 822 C C . GLN A 1 102 ? -10.902 1.536 14.398 1.00 95.00 102 GLN A C 1
ATOM 824 O O . GLN A 1 102 ? -10.323 1.120 15.405 1.00 95.00 102 GLN A O 1
ATOM 829 N N . SER A 1 103 ? -11.958 0.936 13.837 1.00 94.94 103 SER A N 1
ATOM 830 C CA . SER A 1 103 ? -12.530 -0.331 14.304 1.00 94.94 103 SER A CA 1
ATOM 831 C C . SER A 1 103 ? -11.691 -1.553 13.919 1.00 94.94 103 SER A C 1
ATOM 833 O O . SER A 1 103 ? -11.791 -2.583 14.575 1.00 94.94 103 SER A O 1
ATOM 835 N N . GLY A 1 104 ? -10.827 -1.430 12.904 1.00 96.06 104 GLY A N 1
ATOM 836 C CA . GLY A 1 104 ? -10.002 -2.526 12.396 1.00 96.06 104 GLY A CA 1
ATOM 837 C C . GLY A 1 104 ? -10.712 -3.420 11.375 1.00 96.06 104 GLY A C 1
ATOM 838 O O . GLY A 1 104 ? -10.129 -4.407 10.934 1.00 96.06 104 GLY A O 1
ATOM 839 N N . ASP A 1 105 ? -11.937 -3.083 10.971 1.00 96.50 105 ASP A N 1
ATOM 840 C CA . ASP A 1 105 ? -12.744 -3.930 10.078 1.00 96.50 105 ASP A CA 1
ATOM 841 C C . ASP A 1 105 ? -12.390 -3.767 8.597 1.00 96.50 105 ASP A C 1
ATOM 843 O O . ASP A 1 105 ? -12.821 -4.555 7.763 1.00 96.50 105 ASP A O 1
ATOM 847 N N . GLU A 1 106 ? -11.590 -2.757 8.255 1.00 96.56 106 GLU A N 1
ATOM 848 C CA . GLU A 1 106 ? -11.163 -2.498 6.882 1.00 96.56 106 GLU A CA 1
ATOM 849 C C . GLU A 1 106 ? -9.703 -2.044 6.843 1.00 96.56 106 GLU A C 1
ATOM 851 O O . GLU A 1 106 ? -9.224 -1.346 7.743 1.00 96.56 106 GLU A O 1
ATOM 856 N N . ILE A 1 107 ? -9.000 -2.389 5.761 1.00 97.88 107 ILE A N 1
ATOM 857 C CA . ILE A 1 107 ? -7.654 -1.896 5.460 1.00 97.88 107 ILE A CA 1
ATOM 858 C C . ILE A 1 107 ? -7.689 -1.227 4.096 1.00 97.88 107 ILE A C 1
ATOM 860 O O . ILE A 1 107 ? -8.052 -1.851 3.105 1.00 97.88 107 ILE A O 1
ATOM 864 N N . TYR A 1 108 ? -7.244 0.022 4.025 1.00 96.56 108 TYR A N 1
ATOM 865 C CA . TYR A 1 108 ? -7.210 0.784 2.786 1.00 96.56 108 TYR A CA 1
ATOM 866 C C . TYR A 1 108 ? -5.790 1.012 2.292 1.00 96.56 108 TYR A C 1
ATOM 868 O O . TYR A 1 108 ? -4.907 1.413 3.054 1.00 96.56 108 TYR A O 1
ATOM 876 N N . LEU A 1 109 ? -5.600 0.856 0.982 1.00 96.31 109 LEU A N 1
ATOM 877 C CA . LEU A 1 109 ? -4.529 1.524 0.265 1.00 96.31 109 LEU A CA 1
ATOM 878 C C . LEU A 1 109 ? -4.889 3.001 0.152 1.00 96.31 109 LEU A C 1
ATOM 880 O O . LEU A 1 109 ? -5.897 3.379 -0.445 1.00 96.31 109 LEU A O 1
ATOM 884 N N . LEU A 1 110 ? -4.038 3.838 0.732 1.00 94.44 110 LEU A N 1
ATOM 885 C CA . LEU A 1 110 ? -4.194 5.289 0.739 1.00 94.44 110 LEU A CA 1
ATOM 886 C C . LEU A 1 110 ? -3.207 5.981 -0.197 1.00 94.44 110 LEU A C 1
ATOM 888 O O . LEU A 1 110 ? -3.469 7.089 -0.667 1.00 94.44 110 LEU A O 1
ATOM 892 N N . SER A 1 111 ? -2.057 5.353 -0.459 1.00 94.06 111 SER A N 1
ATOM 893 C CA . SER A 1 111 ? -1.103 5.896 -1.415 1.00 94.06 111 SER A CA 1
ATOM 894 C C . SER A 1 111 ? -0.290 4.842 -2.143 1.00 94.06 111 SER A C 1
ATOM 896 O O . SER A 1 111 ? 0.049 3.817 -1.559 1.00 94.06 111 SER A O 1
ATOM 898 N N . PHE A 1 112 ? 0.017 5.100 -3.412 1.00 94.06 112 PHE A N 1
ATOM 899 C CA . PHE A 1 112 ? 0.911 4.297 -4.234 1.00 94.06 112 PHE A CA 1
ATOM 900 C C . PHE A 1 112 ? 1.752 5.234 -5.091 1.00 94.06 112 PHE A C 1
ATOM 902 O O . PHE A 1 112 ? 1.209 6.122 -5.730 1.00 94.06 112 PHE A O 1
ATOM 909 N N . LEU A 1 113 ? 3.069 5.066 -5.085 1.00 93.44 113 LEU A N 1
ATOM 910 C CA . LEU A 1 113 ? 3.966 5.933 -5.844 1.00 93.44 113 LEU A CA 1
ATOM 911 C C . LEU A 1 113 ? 5.225 5.215 -6.290 1.00 93.44 113 LEU A C 1
ATOM 913 O O . LEU A 1 113 ? 5.710 4.285 -5.641 1.00 93.44 113 LEU A O 1
ATOM 917 N N . ILE A 1 114 ? 5.767 5.729 -7.385 1.00 93.56 114 ILE A N 1
ATOM 918 C CA . ILE A 1 114 ? 7.070 5.373 -7.921 1.00 93.56 114 ILE A CA 1
ATOM 919 C C . ILE A 1 114 ? 8.157 6.111 -7.130 1.00 93.56 114 ILE A C 1
ATOM 921 O O . ILE A 1 114 ? 8.060 7.310 -6.875 1.00 93.56 114 ILE A O 1
ATOM 925 N N . MET A 1 115 ? 9.213 5.397 -6.749 1.00 94.31 115 MET A N 1
ATOM 926 C CA . MET A 1 115 ? 10.372 5.952 -6.055 1.00 94.31 115 MET A CA 1
ATOM 927 C C . MET A 1 115 ? 11.648 5.830 -6.883 1.00 94.31 115 MET A C 1
ATOM 929 O O . MET A 1 115 ? 11.867 4.850 -7.596 1.00 94.31 115 MET A O 1
ATOM 933 N N . ARG A 1 116 ? 12.547 6.801 -6.702 1.00 94.00 116 ARG A N 1
ATOM 934 C CA . ARG A 1 116 ? 13.951 6.685 -7.118 1.00 94.00 116 ARG A CA 1
ATOM 935 C C . ARG A 1 116 ? 14.730 5.893 -6.066 1.00 94.00 116 ARG A C 1
ATOM 937 O O . ARG A 1 116 ? 14.373 5.924 -4.888 1.00 94.00 116 ARG A O 1
ATOM 944 N N . ASP A 1 117 ? 15.846 5.274 -6.447 1.00 94.31 117 ASP A N 1
ATOM 945 C CA . ASP A 1 117 ? 16.680 4.487 -5.517 1.00 94.31 117 ASP A CA 1
ATOM 946 C C . ASP A 1 117 ? 17.126 5.280 -4.284 1.00 94.31 117 ASP A C 1
ATOM 948 O O . ASP A 1 117 ? 17.150 4.767 -3.166 1.00 94.31 117 ASP A O 1
ATOM 952 N N . ARG A 1 118 ? 17.451 6.567 -4.467 1.00 94.94 118 ARG A N 1
ATOM 953 C CA . ARG A 1 118 ? 17.831 7.456 -3.358 1.00 94.94 118 ARG A CA 1
ATOM 954 C C . ARG A 1 118 ? 16.709 7.614 -2.328 1.00 94.94 118 ARG A C 1
ATOM 956 O O . ARG A 1 118 ? 16.981 7.694 -1.133 1.00 94.94 118 ARG A O 1
ATOM 963 N N . ASP A 1 119 ? 15.463 7.665 -2.796 1.00 95.25 119 ASP A N 1
ATOM 964 C CA . ASP A 1 119 ? 14.292 7.862 -1.951 1.00 95.25 119 ASP A CA 1
ATOM 965 C C . ASP A 1 119 ? 13.952 6.555 -1.231 1.00 95.25 119 ASP A C 1
ATOM 967 O O . ASP A 1 119 ? 13.703 6.592 -0.029 1.00 95.25 119 ASP A O 1
ATOM 971 N N . LEU A 1 120 ? 14.079 5.405 -1.909 1.00 95.38 1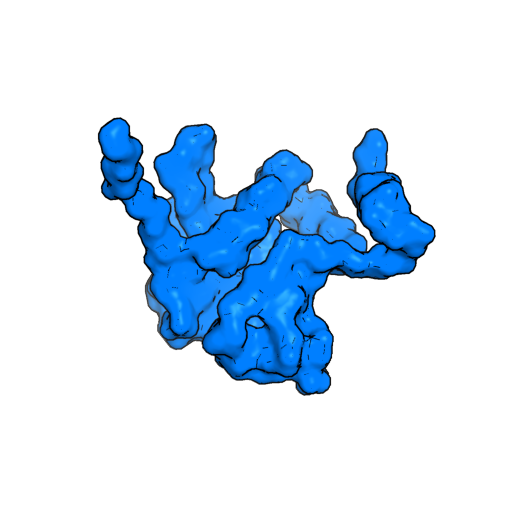20 LEU A N 1
ATOM 972 C CA . LEU A 1 120 ? 13.982 4.085 -1.279 1.00 95.38 120 LEU A CA 1
ATOM 973 C C . LEU A 1 120 ? 14.991 3.937 -0.133 1.00 95.38 120 LEU A C 1
ATOM 975 O O . LEU A 1 120 ? 14.598 3.649 0.994 1.00 95.38 120 LEU A O 1
ATOM 979 N N . LYS A 1 121 ? 16.279 4.206 -0.387 1.00 94.62 121 LYS A N 1
ATOM 980 C CA . LYS A 1 121 ? 17.329 4.128 0.644 1.00 94.62 121 LYS A CA 1
ATOM 981 C C . LYS A 1 121 ? 17.054 5.069 1.817 1.00 94.62 121 LYS A C 1
ATOM 983 O O . LYS A 1 121 ? 17.351 4.731 2.960 1.00 94.62 121 LYS A O 1
ATOM 988 N N . ARG A 1 122 ? 16.492 6.255 1.558 1.00 95.00 122 ARG A N 1
ATOM 989 C CA . ARG A 1 122 ? 16.096 7.197 2.614 1.00 95.00 122 ARG A CA 1
ATOM 990 C C . ARG A 1 122 ? 14.940 6.650 3.450 1.00 95.00 122 ARG A C 1
ATOM 992 O O . ARG A 1 122 ? 15.015 6.716 4.671 1.00 95.00 122 ARG A O 1
ATOM 999 N N . GLU A 1 123 ? 13.902 6.105 2.821 1.00 94.06 123 GLU A N 1
ATOM 1000 C CA . GLU A 1 123 ? 12.782 5.461 3.523 1.00 94.06 123 GLU A CA 1
ATOM 1001 C C . GLU A 1 123 ? 13.258 4.258 4.351 1.00 94.06 123 GLU A C 1
ATOM 1003 O O . GLU A 1 123 ? 12.861 4.113 5.505 1.00 94.06 123 GLU A O 1
ATOM 1008 N N . GLN A 1 124 ? 14.193 3.464 3.821 1.00 94.31 124 GLN A N 1
ATOM 1009 C CA . GLN A 1 124 ? 14.775 2.315 4.519 1.00 94.31 124 GLN A CA 1
ATOM 1010 C C . GLN A 1 124 ? 15.601 2.686 5.763 1.00 94.31 124 GLN A C 1
ATOM 1012 O O . GLN A 1 124 ? 15.780 1.866 6.664 1.00 94.31 124 GLN A O 1
ATOM 1017 N N . ARG A 1 125 ? 16.099 3.922 5.842 1.00 94.25 125 ARG A N 1
ATOM 1018 C CA . ARG A 1 125 ? 16.858 4.425 6.999 1.00 94.25 125 ARG A CA 1
ATOM 1019 C C . ARG A 1 125 ? 15.977 5.014 8.094 1.00 94.25 125 ARG A C 1
ATOM 1021 O O . ARG A 1 125 ? 16.488 5.320 9.167 1.00 94.25 125 ARG A O 1
ATOM 1028 N N . LYS A 1 126 ? 14.680 5.211 7.840 1.00 93.06 126 LYS A N 1
ATOM 1029 C CA . LYS A 1 126 ? 13.771 5.709 8.875 1.00 93.06 126 LYS A CA 1
ATOM 1030 C C . LYS A 1 126 ? 13.666 4.685 10.010 1.00 93.06 126 LYS A C 1
ATOM 1032 O O . LYS A 1 126 ? 13.626 3.487 9.716 1.00 93.06 126 LYS A O 1
ATOM 1037 N N . PRO A 1 127 ? 13.561 5.128 11.275 1.00 92.94 127 PRO A N 1
ATOM 1038 C CA . PRO A 1 127 ? 13.527 4.257 12.452 1.00 92.94 127 PRO A CA 1
ATOM 1039 C C . PRO A 1 127 ? 12.150 3.596 12.653 1.00 92.94 127 PRO A C 1
ATOM 1041 O O . PRO A 1 127 ? 11.665 3.471 13.773 1.00 92.94 127 PRO A O 1
ATOM 1044 N N . PHE A 1 128 ? 11.488 3.208 11.563 1.00 92.75 128 PHE A N 1
ATOM 1045 C CA . PHE A 1 128 ? 10.213 2.507 11.608 1.00 92.75 128 PHE A CA 1
ATOM 1046 C C . PHE A 1 128 ? 10.448 1.009 11.812 1.00 92.75 128 PHE A C 1
ATOM 1048 O O . PHE A 1 128 ? 11.243 0.431 11.063 1.00 92.75 128 PHE A O 1
ATOM 1055 N N . PRO A 1 129 ? 9.758 0.364 12.773 1.00 95.19 129 PRO A N 1
ATOM 1056 C CA . PRO A 1 129 ? 9.856 -1.075 12.969 1.00 95.19 129 PRO A CA 1
ATOM 1057 C C . PRO A 1 129 ? 9.529 -1.834 11.683 1.00 95.19 129 PRO A C 1
ATOM 1059 O O . PRO A 1 129 ? 8.510 -1.575 11.038 1.00 95.19 129 PRO A O 1
ATOM 1062 N N . VAL A 1 130 ? 10.384 -2.784 11.310 1.00 96.44 130 VAL A N 1
ATOM 1063 C CA . VAL A 1 130 ? 10.128 -3.677 10.176 1.00 96.44 130 VAL A CA 1
ATOM 1064 C C . VAL A 1 130 ? 9.205 -4.796 10.654 1.00 96.44 130 VAL A C 1
ATOM 1066 O O . VAL A 1 130 ? 9.596 -5.617 11.476 1.00 96.44 130 VAL A O 1
ATOM 1069 N N . ILE A 1 131 ? 7.977 -4.824 10.134 1.00 95.50 131 ILE A N 1
ATOM 1070 C CA . ILE A 1 131 ? 6.986 -5.882 10.395 1.00 95.50 131 ILE A CA 1
ATOM 1071 C C . ILE A 1 131 ? 7.352 -7.136 9.596 1.00 95.50 131 ILE A C 1
ATOM 1073 O O . ILE A 1 131 ? 7.243 -8.259 10.083 1.00 95.50 131 ILE A O 1
ATOM 1077 N N . ARG A 1 132 ? 7.771 -6.942 8.339 1.00 95.00 132 ARG A N 1
ATOM 1078 C CA . ARG A 1 132 ? 8.177 -8.018 7.432 1.00 95.00 132 ARG A CA 1
ATOM 1079 C C . ARG A 1 132 ? 9.269 -7.515 6.487 1.00 95.00 132 ARG A C 1
ATOM 1081 O O . ARG A 1 132 ? 9.054 -6.467 5.879 1.00 95.00 132 ARG A O 1
ATOM 1088 N N . PRO A 1 133 ? 10.387 -8.238 6.309 1.00 92.94 133 PRO A N 1
ATOM 1089 C CA . PRO A 1 133 ? 11.390 -7.885 5.308 1.00 92.94 133 PRO A CA 1
ATOM 1090 C C . PRO A 1 133 ? 10.857 -8.070 3.878 1.00 92.94 133 PRO A C 1
ATOM 1092 O O . PRO A 1 133 ? 9.838 -8.730 3.659 1.00 92.94 133 PRO A O 1
ATOM 1095 N N . HIS A 1 134 ? 11.555 -7.492 2.900 1.00 89.00 134 HIS A N 1
ATOM 1096 C CA . HIS A 1 134 ? 11.285 -7.760 1.488 1.00 89.00 134 HIS A CA 1
ATOM 1097 C C . HIS A 1 134 ? 11.475 -9.255 1.193 1.00 89.00 134 HIS A C 1
ATOM 1099 O O . HIS A 1 134 ? 12.490 -9.840 1.571 1.00 89.00 134 HIS A O 1
ATOM 1105 N N . LEU A 1 135 ? 10.503 -9.874 0.525 1.00 85.50 135 LEU A N 1
ATOM 1106 C CA . LEU A 1 135 ? 10.615 -11.257 0.082 1.00 85.50 135 LEU A CA 1
ATOM 1107 C C . LEU A 1 135 ? 11.334 -11.279 -1.262 1.00 85.50 135 LEU A C 1
ATOM 1109 O O . LEU A 1 135 ? 10.845 -10.732 -2.251 1.00 85.50 135 LEU A O 1
ATOM 1113 N N . GLU A 1 136 ? 12.493 -11.927 -1.312 1.00 74.56 136 GLU A N 1
ATOM 1114 C CA . GLU A 1 136 ? 13.179 -12.142 -2.578 1.00 74.56 136 GLU A CA 1
ATOM 1115 C C . GLU A 1 136 ? 12.357 -13.082 -3.461 1.00 74.56 136 GLU A C 1
ATOM 1117 O O . GLU A 1 136 ? 11.834 -14.111 -3.023 1.00 74.56 136 GLU A O 1
ATOM 1122 N N . THR A 1 137 ? 12.246 -12.734 -4.742 1.00 59.97 137 THR A N 1
ATOM 1123 C CA . THR A 1 137 ? 11.749 -13.687 -5.733 1.00 59.97 137 THR A CA 1
ATOM 1124 C C . THR A 1 137 ? 12.827 -14.754 -5.862 1.00 59.97 137 THR A C 1
ATOM 1126 O O . THR A 1 137 ? 13.899 -14.455 -6.385 1.00 59.97 137 THR A O 1
ATOM 1129 N N . ARG A 1 138 ? 12.593 -15.966 -5.339 1.00 51.59 138 ARG A N 1
ATOM 1130 C CA . ARG A 1 138 ? 13.531 -17.085 -5.504 1.00 51.59 138 ARG A CA 1
ATOM 1131 C C . ARG A 1 138 ? 13.857 -17.220 -6.994 1.00 51.59 138 ARG A C 1
ATOM 1133 O O . ARG A 1 138 ? 12.992 -17.594 -7.782 1.00 51.59 138 ARG A O 1
ATOM 1140 N N . LYS A 1 139 ? 15.088 -16.892 -7.390 1.00 45.72 139 LYS A N 1
ATOM 1141 C CA . LYS A 1 139 ? 15.616 -17.285 -8.697 1.00 45.72 139 LYS A CA 1
ATOM 1142 C C . LYS A 1 139 ? 15.867 -18.790 -8.623 1.00 45.72 139 LYS A C 1
ATOM 1144 O O . LYS A 1 139 ? 16.757 -19.204 -7.897 1.00 45.72 139 LYS A O 1
ATOM 1149 N N . GLY A 1 140 ? 15.069 -19.576 -9.343 1.00 44.56 140 GLY A N 1
ATOM 1150 C CA . GLY A 1 140 ? 15.288 -21.013 -9.522 1.00 44.56 140 GLY A CA 1
ATOM 1151 C C . GLY A 1 140 ? 14.814 -21.876 -8.352 1.00 44.56 140 GLY A C 1
ATOM 1152 O O . GLY A 1 140 ? 15.576 -22.190 -7.447 1.00 44.56 140 GLY A O 1
ATOM 1153 N N . ALA A 1 141 ? 13.556 -22.309 -8.402 1.00 38.34 141 ALA A N 1
ATOM 1154 C CA . ALA A 1 141 ? 13.253 -23.687 -8.040 1.00 38.34 141 ALA A CA 1
ATOM 1155 C C . ALA A 1 141 ? 13.212 -24.442 -9.371 1.00 38.34 141 ALA A C 1
ATOM 1157 O O . ALA A 1 141 ? 12.451 -24.066 -10.264 1.00 38.34 141 ALA A O 1
ATOM 1158 N N . GLU A 1 142 ? 14.131 -25.388 -9.520 1.00 42.44 142 GLU A N 1
ATOM 1159 C CA . GLU A 1 142 ? 14.329 -26.235 -10.692 1.00 42.44 142 GLU A CA 1
ATOM 1160 C C . GLU A 1 142 ? 13.007 -26.877 -11.140 1.00 42.44 142 GLU A C 1
ATOM 1162 O O . GLU A 1 142 ? 12.223 -27.360 -10.320 1.00 42.44 142 GLU A O 1
ATOM 1167 N N . ALA A 1 143 ? 12.756 -26.850 -12.450 1.00 38.53 143 ALA A N 1
ATOM 1168 C CA . ALA A 1 143 ? 11.817 -27.777 -13.066 1.00 38.53 143 ALA A CA 1
ATOM 1169 C C . ALA A 1 143 ? 12.475 -29.173 -13.097 1.00 38.53 143 ALA A C 1
ATOM 1171 O O . ALA A 1 143 ? 13.695 -29.229 -13.272 1.00 38.53 143 ALA A O 1
ATOM 1172 N N . PRO A 1 144 ? 11.703 -30.256 -12.890 1.00 48.19 144 PRO A N 1
ATOM 1173 C CA . PRO A 1 144 ? 12.216 -31.627 -12.879 1.00 48.19 144 PRO A CA 1
ATOM 1174 C C . PRO A 1 144 ? 12.817 -32.058 -14.221 1.00 48.19 144 PRO A C 1
ATOM 1176 O O . PRO A 1 144 ? 12.373 -31.534 -15.271 1.00 48.19 144 PRO A O 1
#